Protein AF-A0A7X8LWT6-F1 (afdb_monomer)

Radius of gyration: 23.14 Å; Cα contacts (8 Å, |Δi|>4): 135; chains: 1; bounding box: 57×52×46 Å

Secondary structure (DSSP, 8-state):
-HHHHHHHHGGG-----TTS-HHHHHHH---PPP---------SS-TTGGG-----------S--SS---BSSHHHHHHHHHH-GGGS-HHHHTT-------GGGHHHHHH-HHHHHHH-TTS-BS-TT---HHHHHHHHHHHHHHHHHHHHHHHH---

Mean predicted aligned error: 13.25 Å

Nearest PDB structures (foldseek):
  3lub-assembly2_H  TM=6.820E-01  e=8.740E-02  Bacteroides fragilis NCTC 9343

pLDDT: mean 84.38, std 12.79, range [41.59, 98.19]

Sequence (159 aa):
MMQLCKELLGARNNVINDSLSPQEWYNALDIRQEVMLPNYEYDGQDTIEKYIIAVKSEVNDSVDRDYLEVHAGGVETSWMLLHYPDLVRQEMTRKLTATDITDKDMYIWYNGGEAVRRRIPNGYIGNPSNINYEEAISFENSMVNDYVNAISIALKREP

Foldseek 3Di:
DQVVVCVVCPVQQPDPDPVDDSVRSVVPRPDDDDPDDPPDDDPDPDPPVLVDQDFDADPPPVDDDPFDADFLAQLVLLLCCVPPVVVDPLVVLLPFAAQPDDPVCVVQVVVDDPSCCVRPVVPGGYRSNNHDNVSNVVVVVRVVVRVVVSVVVSSPPDD

Solvent-accessible surface area (backbone atoms only — not comparable to full-atom values): 9836 Å² total; per-residue (Å²): 110,60,67,60,53,47,62,74,41,46,93,66,52,76,63,86,68,83,87,51,53,67,66,58,44,60,72,58,45,78,75,79,75,80,84,78,73,78,88,84,76,77,87,72,89,54,83,63,59,73,77,59,77,79,64,77,74,82,80,78,76,82,66,92,60,101,51,48,77,79,36,67,9,14,51,58,39,18,42,41,47,74,78,40,48,91,80,48,65,59,81,59,38,64,69,46,64,64,34,96,54,53,82,86,49,46,66,45,58,78,67,40,67,74,60,26,50,69,76,36,72,85,72,43,35,12,28,37,40,58,66,36,60,68,58,19,51,51,51,50,54,49,51,52,49,34,49,53,50,31,50,50,49,64,72,60,72,67,133

Structure (mmCIF, N/CA/C/O backbone):
data_AF-A0A7X8LWT6-F1
#
_entry.id   AF-A0A7X8LWT6-F1
#
loop_
_atom_site.group_PDB
_atom_site.id
_atom_site.type_symbol
_atom_site.label_atom_id
_atom_site.label_alt_id
_atom_site.label_comp_id
_atom_site.label_asym_id
_atom_site.label_entity_id
_atom_site.label_seq_id
_atom_site.pdbx_PDB_ins_code
_atom_site.Cartn_x
_atom_site.Cartn_y
_atom_site.Cartn_z
_atom_site.occupancy
_atom_site.B_iso_or_equiv
_atom_site.auth_seq_id
_atom_site.auth_comp_id
_atom_site.auth_asym_id
_atom_site.auth_atom_id
_atom_site.pdbx_PDB_model_num
ATOM 1 N N . MET A 1 1 ? -33.495 -11.548 6.517 1.00 68.19 1 MET A N 1
ATOM 2 C CA . MET A 1 1 ? -33.172 -10.142 6.846 1.00 68.19 1 MET A CA 1
ATOM 3 C C . MET A 1 1 ? -32.306 -10.054 8.101 1.00 68.19 1 MET A C 1
ATOM 5 O O . MET A 1 1 ? -31.183 -9.605 7.978 1.00 68.19 1 MET A O 1
ATOM 9 N N . MET A 1 2 ? -32.740 -10.593 9.250 1.00 82.69 2 MET A N 1
ATOM 10 C CA . MET A 1 2 ? -31.941 -10.654 10.493 1.00 82.69 2 MET A CA 1
ATOM 11 C C . MET A 1 2 ? -30.546 -11.287 10.334 1.00 82.69 2 MET A C 1
ATOM 13 O O . MET A 1 2 ? -29.579 -10.748 10.856 1.00 82.69 2 MET A O 1
ATOM 17 N N . GLN A 1 3 ? -30.425 -12.388 9.584 1.00 85.06 3 GLN A N 1
ATOM 18 C CA . GLN A 1 3 ? -29.135 -13.057 9.365 1.00 85.06 3 GLN A CA 1
ATOM 19 C C . GLN A 1 3 ? -28.101 -12.139 8.690 1.00 85.06 3 GLN A C 1
ATOM 21 O O . GLN A 1 3 ? -26.989 -11.997 9.184 1.00 85.06 3 GLN A O 1
ATOM 26 N N . LEU A 1 4 ? -28.512 -11.428 7.635 1.00 84.56 4 LEU A N 1
ATOM 27 C CA . LEU A 1 4 ? -27.678 -10.429 6.966 1.00 84.56 4 LEU A CA 1
ATOM 28 C C . LEU A 1 4 ? -27.284 -9.293 7.925 1.00 84.56 4 LEU A C 1
ATOM 30 O O . LEU A 1 4 ? -26.145 -8.846 7.921 1.00 84.56 4 LEU A O 1
ATOM 34 N N . CYS A 1 5 ? -28.200 -8.836 8.784 1.00 85.38 5 CYS A N 1
ATOM 35 C CA . CYS A 1 5 ? -27.886 -7.809 9.780 1.00 85.38 5 CYS A CA 1
ATOM 36 C C . CYS A 1 5 ? -26.845 -8.289 10.807 1.00 85.38 5 CYS A C 1
ATOM 38 O O . CYS A 1 5 ? -25.974 -7.510 11.187 1.00 85.38 5 CYS A O 1
ATOM 40 N N . LYS A 1 6 ? -26.895 -9.560 11.228 1.00 86.81 6 LYS A N 1
ATOM 41 C CA . LYS A 1 6 ? -25.874 -10.163 12.101 1.00 86.81 6 LYS A CA 1
ATOM 42 C C . LYS A 1 6 ? -24.512 -10.239 11.411 1.00 86.81 6 LYS A C 1
ATOM 44 O O . LYS A 1 6 ? -23.509 -9.883 12.022 1.00 86.81 6 LYS A O 1
ATOM 49 N N . GLU A 1 7 ? -24.485 -10.645 10.143 1.00 86.88 7 GLU A N 1
ATOM 50 C CA . GLU A 1 7 ? -23.263 -10.699 9.330 1.00 86.88 7 GLU A CA 1
ATOM 51 C C . GLU A 1 7 ? -22.634 -9.310 9.158 1.00 86.88 7 GLU A C 1
ATOM 53 O O . GLU A 1 7 ? -21.433 -9.155 9.358 1.00 86.88 7 GLU A O 1
ATOM 58 N N . LEU A 1 8 ? -23.448 -8.285 8.884 1.00 85.19 8 LEU A N 1
ATOM 59 C CA . LEU A 1 8 ? -22.990 -6.896 8.764 1.00 85.19 8 LEU A CA 1
ATOM 60 C C . LEU A 1 8 ? -22.469 -6.318 10.086 1.00 85.19 8 LEU A C 1
ATOM 62 O O . LEU A 1 8 ? -21.530 -5.524 10.087 1.00 85.19 8 LEU A O 1
ATOM 66 N N . LEU A 1 9 ? -23.075 -6.691 11.216 1.00 85.06 9 LEU A N 1
ATOM 67 C CA . LEU A 1 9 ? -22.604 -6.268 12.535 1.00 85.06 9 LEU A CA 1
ATOM 68 C C . LEU A 1 9 ? -21.305 -6.978 12.935 1.00 85.06 9 LEU A C 1
ATOM 70 O O . LEU A 1 9 ? -20.485 -6.381 13.636 1.00 85.06 9 LEU A O 1
ATOM 74 N N . GLY A 1 10 ? -21.094 -8.226 12.507 1.00 87.56 10 GLY A N 1
ATOM 75 C CA . GLY A 1 10 ? -19.902 -9.009 12.830 1.00 87.56 10 GLY A CA 1
ATOM 76 C C . GLY A 1 10 ? -19.632 -9.033 14.338 1.00 87.56 10 GLY A C 1
ATOM 77 O O . GLY A 1 10 ? -20.520 -9.331 15.135 1.00 87.56 10 GLY A O 1
ATOM 78 N N . ALA A 1 11 ? -18.425 -8.628 14.748 1.00 86.12 11 ALA A N 1
ATOM 79 C CA . ALA A 1 11 ? -18.024 -8.533 16.159 1.00 86.12 11 ALA A CA 1
ATOM 80 C C . ALA A 1 11 ? -18.843 -7.522 16.994 1.00 86.12 11 ALA A C 1
ATOM 82 O O . ALA A 1 11 ? -18.708 -7.475 18.215 1.00 86.12 11 ALA A O 1
ATOM 83 N N . ARG A 1 12 ? -19.672 -6.686 16.355 1.00 84.56 12 ARG A N 1
ATOM 84 C CA . ARG A 1 12 ? -20.567 -5.730 17.024 1.00 84.56 12 ARG A CA 1
ATOM 85 C C . ARG A 1 12 ? -21.918 -6.345 17.394 1.00 84.56 12 ARG A C 1
ATOM 87 O O . ARG A 1 12 ? -22.663 -5.710 18.131 1.00 84.56 12 ARG A O 1
ATOM 94 N N . ASN A 1 13 ? -22.246 -7.549 16.914 1.00 90.94 13 ASN A N 1
ATOM 95 C CA . ASN A 1 13 ? -23.419 -8.275 17.396 1.00 90.94 13 ASN A CA 1
ATOM 96 C C . ASN A 1 13 ? -23.132 -8.823 18.802 1.00 90.94 13 ASN A C 1
ATOM 98 O O . ASN A 1 13 ? -22.389 -9.788 18.959 1.00 90.94 13 ASN A O 1
ATOM 102 N N . ASN A 1 14 ? -23.736 -8.213 19.818 1.00 90.88 14 ASN A N 1
ATOM 103 C CA . ASN A 1 14 ? -23.579 -8.585 21.227 1.00 90.88 14 ASN A CA 1
ATOM 104 C C . ASN A 1 14 ? -24.724 -9.462 21.765 1.00 90.88 14 ASN A C 1
ATOM 106 O O . ASN A 1 14 ? -24.755 -9.772 22.955 1.00 90.88 14 ASN A O 1
ATOM 110 N N . VAL A 1 15 ? -25.633 -9.915 20.896 1.00 91.56 15 VAL A N 1
ATOM 111 C CA . VAL A 1 15 ? -26.717 -10.837 21.253 1.00 91.56 15 VAL A CA 1
ATOM 112 C C . VAL A 1 15 ? -26.332 -12.261 20.862 1.00 91.56 15 VAL A C 1
ATOM 114 O O . VAL A 1 15 ? -26.208 -12.583 19.680 1.00 91.56 15 VAL A O 1
ATOM 117 N N . ILE A 1 16 ? -26.163 -13.112 21.876 1.00 87.56 16 ILE A N 1
ATOM 118 C CA . ILE A 1 16 ? -25.650 -14.491 21.750 1.00 87.56 16 ILE A CA 1
ATOM 119 C C . ILE A 1 16 ? -26.787 -15.509 21.521 1.00 87.56 16 ILE A C 1
ATOM 121 O O . ILE A 1 16 ? -26.556 -16.643 21.115 1.00 87.56 16 ILE A O 1
ATOM 125 N N . ASN A 1 17 ? -28.037 -15.124 21.796 1.00 88.75 17 ASN A N 1
ATOM 126 C CA . ASN A 1 17 ? -29.184 -16.013 21.637 1.00 88.75 17 ASN A CA 1
ATOM 127 C C . ASN A 1 17 ? -29.698 -16.002 20.188 1.00 88.75 17 ASN A C 1
ATOM 129 O O . ASN A 1 17 ? -30.382 -15.071 19.759 1.00 88.75 17 ASN A O 1
ATOM 133 N N . ASP A 1 18 ? -29.412 -17.074 19.451 1.00 85.25 18 ASP A N 1
ATOM 134 C CA . ASP A 1 18 ? -29.843 -17.241 18.060 1.00 85.25 18 ASP A CA 1
ATOM 135 C C . ASP A 1 18 ? -31.298 -17.687 17.888 1.00 85.25 18 ASP A C 1
ATOM 137 O O . ASP A 1 18 ? -31.806 -17.683 16.770 1.00 85.25 18 ASP A O 1
ATOM 141 N N . SER A 1 19 ? -31.990 -18.024 18.979 1.00 90.62 19 SER A N 1
ATOM 142 C CA . SER A 1 19 ? -33.392 -18.463 18.943 1.00 90.62 19 SER A CA 1
ATOM 143 C C . SER A 1 19 ? -34.398 -17.307 18.991 1.00 90.62 19 SER A C 1
ATOM 145 O O . SER A 1 19 ? -35.602 -17.547 18.962 1.00 90.62 19 SER A O 1
ATOM 147 N N . LEU A 1 20 ? -33.925 -16.062 19.096 1.00 92.31 20 LEU A N 1
ATOM 148 C CA . LEU A 1 20 ? -34.782 -14.880 19.160 1.00 92.31 20 LEU A CA 1
ATOM 149 C C . LEU A 1 20 ? -35.429 -14.577 17.809 1.00 92.31 20 LEU A C 1
ATOM 151 O O . LEU A 1 20 ? -34.809 -14.722 16.752 1.00 92.31 20 LEU A O 1
ATOM 155 N N . SER A 1 21 ? -36.659 -14.066 17.845 1.00 93.25 21 SER A N 1
ATOM 156 C CA . SER A 1 21 ? -37.240 -13.430 16.667 1.00 93.25 21 SER A CA 1
ATOM 157 C C . SER A 1 21 ? -36.460 -12.156 16.293 1.00 93.25 21 SER A C 1
ATOM 159 O O . SER A 1 21 ? -35.760 -11.581 17.133 1.00 93.25 21 SER A O 1
ATOM 161 N N . PRO A 1 22 ? -36.596 -11.643 15.055 1.00 91.38 22 PRO A N 1
ATOM 162 C CA . PRO A 1 22 ? -35.908 -10.422 14.633 1.00 91.38 22 PRO A CA 1
ATOM 163 C C . PRO A 1 22 ? -36.148 -9.211 15.539 1.00 91.38 22 PRO A C 1
ATOM 165 O O . PRO A 1 22 ? -35.217 -8.449 15.793 1.00 91.38 22 PRO A O 1
ATOM 168 N N . GLN A 1 23 ? -37.372 -9.042 16.046 1.00 90.62 23 GLN A N 1
ATOM 169 C CA . GLN A 1 23 ? -37.710 -7.916 16.915 1.00 90.62 23 GLN A CA 1
ATOM 170 C C . GLN A 1 23 ? -37.098 -8.074 18.310 1.00 90.62 23 GLN A C 1
ATOM 172 O O . GLN A 1 23 ? -36.585 -7.109 18.868 1.00 90.62 23 GLN A O 1
ATOM 177 N N . GLU A 1 24 ? -37.131 -9.284 18.867 1.00 93.50 24 GLU A N 1
ATOM 178 C CA . GLU A 1 24 ? -36.530 -9.572 20.172 1.00 93.50 24 GLU A CA 1
ATOM 179 C C . GLU A 1 24 ? -35.009 -9.447 20.122 1.00 93.50 24 GLU A C 1
ATOM 181 O O . GLU A 1 24 ? -34.413 -8.884 21.034 1.00 93.50 24 GLU A O 1
ATOM 186 N N . TRP A 1 25 ? -34.386 -9.903 19.033 1.00 94.06 25 TRP A N 1
ATOM 187 C CA . TRP A 1 25 ? -32.963 -9.699 18.789 1.00 94.06 25 TRP A CA 1
ATOM 188 C C . TRP A 1 25 ? -32.615 -8.213 18.707 1.00 94.06 25 TRP A C 1
ATOM 190 O O . TRP A 1 25 ? -31.693 -7.779 19.388 1.00 94.06 25 TRP A O 1
ATOM 200 N N . TYR A 1 26 ? -33.372 -7.427 17.934 1.00 89.31 26 TYR A N 1
ATOM 201 C CA . TYR A 1 26 ? -33.129 -5.990 17.807 1.00 89.31 26 TYR A CA 1
ATOM 202 C C . TYR A 1 26 ? -33.257 -5.264 19.151 1.00 89.31 26 TYR A C 1
ATOM 204 O O . TYR A 1 26 ? -32.415 -4.440 19.488 1.00 89.31 26 TYR A O 1
ATOM 212 N N . ASN A 1 27 ? -34.271 -5.608 19.946 1.00 92.06 27 ASN A N 1
ATOM 213 C CA . ASN A 1 27 ? -34.475 -5.021 21.270 1.00 92.06 27 ASN A CA 1
ATOM 214 C C . ASN A 1 27 ? -33.394 -5.437 22.283 1.00 92.06 27 ASN A C 1
ATOM 216 O O . ASN A 1 27 ? -33.179 -4.729 23.262 1.00 92.06 27 ASN A O 1
ATOM 220 N N . ALA A 1 28 ? -32.755 -6.591 22.079 1.00 92.19 28 ALA A N 1
ATOM 221 C CA . ALA A 1 28 ? -31.685 -7.097 22.933 1.00 92.19 28 ALA A CA 1
ATOM 222 C C . ALA A 1 28 ? -30.293 -6.569 22.544 1.00 92.19 28 ALA A C 1
ATOM 224 O O . ALA A 1 28 ? -29.349 -6.767 23.309 1.00 92.19 28 ALA A O 1
ATOM 225 N N . LEU A 1 29 ? -30.147 -5.929 21.377 1.00 91.00 29 LEU A N 1
ATOM 226 C CA . LEU A 1 29 ? -28.886 -5.313 20.970 1.00 91.00 29 LEU A CA 1
ATOM 227 C C . LEU A 1 29 ? -28.552 -4.146 21.898 1.00 91.00 29 LEU A C 1
ATOM 229 O O . LEU A 1 29 ? -29.313 -3.185 22.007 1.00 91.00 29 LEU A O 1
ATOM 233 N N . ASP A 1 30 ? -27.365 -4.191 22.494 1.00 89.12 30 ASP A N 1
ATOM 234 C CA . ASP A 1 30 ? -26.798 -3.019 23.154 1.00 89.12 30 ASP A CA 1
ATOM 235 C C . ASP A 1 30 ? -26.127 -2.140 22.086 1.00 89.12 30 ASP A C 1
ATOM 237 O O . ASP A 1 30 ? -25.016 -2.407 21.614 1.00 89.12 30 ASP A O 1
ATOM 241 N N . ILE A 1 31 ? -26.883 -1.147 21.611 1.00 81.12 31 ILE A N 1
ATOM 242 C CA . ILE A 1 31 ? -26.446 -0.195 20.592 1.00 81.12 31 ILE A CA 1
ATOM 243 C C . ILE A 1 31 ? -25.442 0.747 21.248 1.00 81.12 31 ILE A C 1
ATOM 245 O O . ILE A 1 31 ? -25.800 1.545 22.115 1.00 81.12 31 ILE A O 1
ATOM 249 N N . ARG A 1 32 ? -24.181 0.678 20.805 1.00 76.81 32 ARG A N 1
ATOM 250 C CA . ARG A 1 32 ? -23.145 1.615 21.254 1.00 76.81 32 ARG A CA 1
ATOM 251 C C . ARG A 1 32 ? -23.647 3.041 21.071 1.00 76.81 32 ARG A C 1
ATOM 253 O O . ARG A 1 32 ? -24.062 3.408 19.972 1.00 76.81 32 ARG A O 1
ATOM 260 N N . GLN A 1 33 ? -23.578 3.829 22.138 1.00 73.00 33 GLN A N 1
ATOM 261 C CA . GLN A 1 33 ? -23.871 5.249 22.037 1.00 73.00 33 GLN A CA 1
ATOM 262 C C . GLN A 1 33 ? -22.895 5.905 21.064 1.00 73.00 33 GLN A C 1
ATOM 264 O O . GLN A 1 33 ? -21.707 5.570 21.028 1.00 73.00 33 GLN A O 1
ATOM 269 N N . GLU A 1 34 ? -23.426 6.820 20.260 1.00 71.06 34 GLU A N 1
ATOM 270 C CA . GLU A 1 34 ? -22.625 7.668 19.396 1.00 71.06 34 GLU A CA 1
ATOM 271 C C . GLU A 1 34 ? -21.584 8.401 20.247 1.00 71.06 34 GLU A C 1
ATOM 273 O O . GLU A 1 34 ? -21.907 9.021 21.263 1.00 71.06 34 GLU A O 1
ATOM 278 N N . VAL A 1 35 ? -20.315 8.295 19.855 1.00 71.50 35 VAL A N 1
ATOM 279 C CA . VAL A 1 35 ? -19.256 9.088 20.474 1.00 71.50 35 VAL A CA 1
ATOM 280 C C . VAL A 1 35 ? -19.379 10.491 19.901 1.00 71.50 35 VAL A C 1
ATOM 282 O O . VAL A 1 35 ? -18.882 10.772 18.813 1.00 71.50 35 VAL A O 1
ATOM 285 N N . MET A 1 36 ? -20.073 11.358 20.632 1.00 53.97 36 MET A N 1
ATOM 286 C CA . MET A 1 36 ? -20.144 12.775 20.301 1.00 53.97 36 MET A CA 1
ATOM 287 C C . MET A 1 36 ? -18.792 13.408 20.617 1.00 53.97 36 MET A C 1
ATOM 289 O O . MET A 1 36 ? -18.407 13.535 21.781 1.00 53.97 36 MET A O 1
ATOM 293 N N . LEU A 1 37 ? -18.057 13.783 19.573 1.00 57.50 37 LEU A N 1
ATOM 294 C CA . LEU A 1 37 ? -16.913 14.671 19.732 1.00 57.50 37 LEU A CA 1
ATOM 295 C C . LEU A 1 37 ? -17.425 16.053 20.181 1.00 57.50 37 LEU A C 1
ATOM 297 O O . LEU A 1 37 ? -18.528 16.444 19.786 1.00 57.50 37 LEU A O 1
ATOM 301 N N . PRO A 1 38 ? -16.670 16.793 21.012 1.00 65.19 38 PRO A N 1
ATOM 302 C CA . PRO A 1 38 ? -17.026 18.167 21.343 1.00 65.19 38 PRO A CA 1
ATOM 303 C C . PRO A 1 38 ? -17.157 19.010 20.067 1.00 65.19 38 PRO A C 1
ATOM 305 O O . PRO A 1 38 ? -16.501 18.740 19.057 1.00 65.19 38 PRO A O 1
ATOM 308 N N . ASN A 1 39 ? -18.015 20.034 20.111 1.00 59.38 39 ASN A N 1
ATOM 309 C CA . ASN A 1 39 ? -18.135 20.992 19.016 1.00 59.38 39 ASN A CA 1
ATOM 310 C C . ASN A 1 39 ? -16.791 21.706 18.840 1.00 59.38 39 ASN A C 1
ATOM 312 O O . ASN A 1 39 ? -16.408 22.520 19.672 1.00 59.38 39 ASN A O 1
ATOM 316 N N . TYR A 1 40 ? -16.087 21.385 17.758 1.00 60.25 40 TYR A N 1
ATOM 317 C CA . TYR A 1 40 ? -14.853 22.059 17.387 1.00 60.25 40 TYR A CA 1
ATOM 318 C C . TYR A 1 40 ? -15.171 23.444 16.805 1.00 60.25 40 TYR A C 1
ATOM 320 O O . TYR A 1 40 ? -15.739 23.554 15.711 1.00 60.25 40 TYR A O 1
ATOM 328 N N . GLU A 1 41 ? -14.786 24.499 17.522 1.00 61.72 41 GLU A N 1
ATOM 329 C CA . GLU A 1 41 ? -14.733 25.867 17.005 1.00 61.72 41 GLU A CA 1
ATOM 330 C C . GLU A 1 41 ? -13.274 26.235 16.712 1.00 61.72 41 GLU A C 1
ATOM 332 O O . GLU A 1 41 ? -12.390 26.035 17.535 1.00 61.72 41 GLU A O 1
ATOM 337 N N . TYR A 1 42 ? -13.014 26.729 15.501 1.00 62.44 42 TYR A N 1
ATOM 338 C CA . TYR A 1 42 ? -11.685 27.184 15.090 1.00 62.44 42 TYR A CA 1
ATOM 339 C C . TYR A 1 42 ? -11.472 28.619 15.577 1.00 62.44 42 TYR A C 1
ATOM 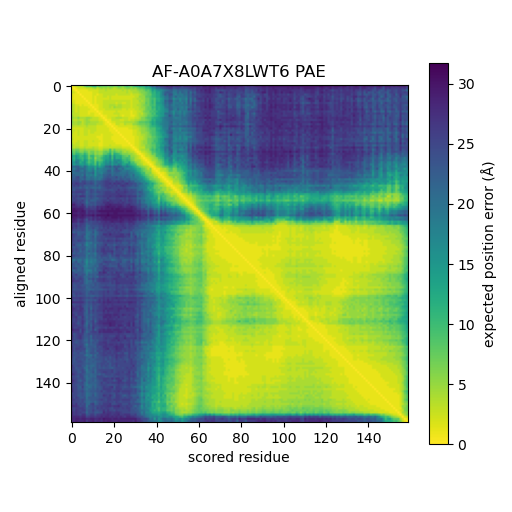341 O O . TYR A 1 42 ? -12.280 29.487 15.245 1.00 62.44 42 TYR A O 1
ATOM 349 N N . ASP A 1 43 ? -10.402 28.854 16.333 1.00 64.69 43 ASP A N 1
ATOM 350 C CA . ASP A 1 43 ? -10.066 30.130 16.983 1.00 64.69 43 ASP A CA 1
ATOM 351 C C . ASP A 1 43 ? -9.114 31.020 16.154 1.00 64.69 43 ASP A C 1
ATOM 353 O O . ASP A 1 43 ? -8.874 32.181 16.496 1.00 64.69 43 ASP A O 1
ATOM 357 N N . GLY A 1 44 ? -8.579 30.501 15.045 1.00 69.44 44 GLY A N 1
ATOM 358 C CA . GLY A 1 44 ? -7.685 31.235 14.154 1.00 69.44 44 GLY A CA 1
ATOM 359 C C . GLY A 1 44 ? -8.408 32.166 13.173 1.00 69.44 44 GLY A C 1
ATOM 360 O O . GLY A 1 44 ? -9.628 32.139 13.004 1.00 69.44 44 GLY A O 1
ATOM 361 N N . GLN A 1 45 ? -7.640 33.018 12.488 1.00 73.38 45 GLN A N 1
ATOM 362 C CA . GLN A 1 45 ? -8.184 33.946 11.484 1.00 73.38 45 GLN A CA 1
ATOM 363 C C . GLN A 1 45 ? -8.126 33.404 10.050 1.00 73.38 45 GLN A C 1
ATOM 365 O O . GLN A 1 45 ? -8.791 33.948 9.166 1.00 73.38 45 GLN A O 1
ATOM 370 N N . ASP A 1 46 ? -7.362 32.336 9.808 1.00 74.50 46 ASP A N 1
ATOM 371 C CA . ASP A 1 46 ? -7.217 31.747 8.481 1.00 74.50 46 ASP A CA 1
ATOM 372 C C . ASP A 1 46 ? -8.287 30.672 8.246 1.00 74.50 46 ASP A C 1
ATOM 374 O O . ASP A 1 46 ? -8.238 29.542 8.730 1.00 74.50 46 ASP A O 1
ATOM 378 N N . THR A 1 47 ? -9.282 31.027 7.438 1.00 67.69 47 THR A N 1
ATOM 379 C CA . THR A 1 47 ? -10.396 30.133 7.097 1.00 67.69 47 THR A CA 1
ATOM 380 C C . THR A 1 47 ? -9.974 28.820 6.423 1.00 67.69 47 THR A C 1
ATOM 382 O O . THR A 1 47 ? -10.771 27.883 6.405 1.00 67.69 47 THR A O 1
ATOM 385 N N . ILE A 1 48 ? -8.761 28.743 5.864 1.00 66.25 48 ILE A N 1
ATOM 386 C CA . ILE A 1 48 ? -8.197 27.546 5.234 1.00 66.25 48 ILE A CA 1
ATOM 387 C C . ILE A 1 48 ? -7.467 26.692 6.274 1.00 66.25 48 ILE A C 1
ATOM 389 O O . ILE A 1 48 ? -7.667 25.478 6.292 1.00 66.25 48 ILE A O 1
ATOM 393 N N . GLU A 1 49 ? -6.676 27.296 7.167 1.00 65.81 49 GLU A N 1
ATOM 394 C CA . GLU A 1 49 ? -5.939 26.554 8.205 1.00 65.81 49 GLU A CA 1
ATOM 395 C C . GLU A 1 49 ? -6.857 25.769 9.149 1.00 65.81 49 GLU A C 1
ATOM 397 O O . GLU A 1 49 ? -6.456 24.713 9.633 1.00 65.81 49 GLU A O 1
ATOM 402 N N . LYS A 1 50 ? -8.119 26.195 9.317 1.00 61.53 50 LYS A N 1
ATOM 403 C CA . LYS A 1 50 ? -9.174 25.410 9.987 1.00 61.53 50 LYS A CA 1
ATOM 404 C C . LYS A 1 50 ? -9.267 23.956 9.507 1.00 61.53 50 LYS A C 1
ATOM 406 O O . LYS A 1 50 ? -9.686 23.079 10.259 1.00 61.53 50 LYS A O 1
ATOM 411 N N . TYR A 1 51 ? -8.936 23.703 8.245 1.00 65.38 51 TYR A N 1
ATOM 412 C CA . TYR A 1 51 ? -9.074 22.397 7.605 1.00 65.38 51 TYR A CA 1
ATOM 413 C C . TYR A 1 51 ? -7.734 21.675 7.417 1.00 65.38 51 TYR A C 1
ATOM 415 O O . TYR A 1 51 ? -7.703 20.606 6.808 1.00 65.38 51 TYR A O 1
ATOM 423 N N . ILE A 1 52 ? -6.628 22.237 7.917 1.00 72.31 52 ILE A N 1
ATOM 424 C CA . ILE A 1 52 ? -5.288 21.681 7.731 1.00 72.31 52 ILE A CA 1
ATOM 425 C C . ILE A 1 52 ? -4.822 21.016 9.027 1.00 72.31 52 ILE A C 1
ATOM 427 O O . ILE A 1 52 ? -4.519 21.676 10.017 1.00 72.31 52 ILE A O 1
ATOM 431 N N . ILE A 1 53 ? -4.682 19.691 8.996 1.00 74.06 53 ILE A N 1
ATOM 432 C CA . ILE A 1 53 ? -3.961 18.941 10.028 1.00 74.06 53 ILE A CA 1
ATOM 433 C C . ILE A 1 53 ? -2.559 18.666 9.495 1.00 74.06 53 ILE A C 1
ATOM 435 O O . ILE A 1 53 ? -2.378 17.895 8.553 1.00 74.06 53 ILE A O 1
ATOM 439 N N . ALA A 1 54 ? -1.558 19.307 10.095 1.00 77.19 54 ALA A N 1
ATOM 440 C CA . ALA A 1 54 ? -0.167 19.019 9.785 1.00 77.19 54 ALA A CA 1
ATOM 441 C C . ALA A 1 54 ? 0.218 17.663 10.390 1.00 77.19 54 ALA A C 1
ATOM 443 O O . ALA A 1 54 ? 0.292 17.513 11.611 1.00 77.19 54 ALA A O 1
ATOM 444 N N . VAL A 1 55 ? 0.477 16.685 9.527 1.00 78.00 55 VAL A N 1
ATOM 445 C CA . VAL A 1 55 ? 1.003 15.378 9.919 1.00 78.00 55 VAL A CA 1
ATOM 446 C C . VAL A 1 55 ? 2.495 15.385 9.639 1.00 78.00 55 VAL A C 1
ATOM 448 O O . VAL A 1 55 ? 2.921 15.571 8.500 1.00 78.00 55 VAL A O 1
ATOM 451 N N . LYS A 1 56 ? 3.301 15.206 10.684 1.00 72.81 56 LYS A N 1
ATOM 452 C CA . LYS A 1 56 ? 4.721 14.914 10.518 1.00 72.81 56 LYS A CA 1
ATOM 453 C C . LYS A 1 56 ? 4.858 13.400 10.551 1.00 72.81 56 LYS A C 1
ATOM 455 O O . LYS A 1 56 ? 4.620 12.811 11.597 1.00 72.81 56 LYS A O 1
ATOM 460 N N . SER A 1 57 ? 5.226 12.810 9.422 1.00 65.56 57 SER A N 1
ATOM 461 C CA . SER A 1 57 ? 5.614 11.405 9.370 1.00 65.56 57 SER A CA 1
ATOM 462 C C . SER A 1 57 ? 7.129 11.312 9.282 1.00 65.56 57 SER A C 1
ATOM 464 O O . SER A 1 57 ? 7.761 12.068 8.537 1.00 65.56 57 SER A O 1
ATOM 466 N N . GLU A 1 58 ? 7.719 10.429 10.080 1.00 62.38 58 GLU A N 1
ATOM 467 C CA . GLU A 1 58 ? 9.119 10.058 9.921 1.00 62.38 58 GLU A CA 1
ATOM 468 C C . GLU A 1 58 ? 9.173 8.915 8.912 1.00 62.38 58 GLU A C 1
ATOM 470 O O . GLU A 1 58 ? 8.774 7.788 9.203 1.00 62.38 58 GLU A O 1
ATOM 475 N N . VAL A 1 59 ? 9.637 9.216 7.697 1.00 56.09 59 VAL A N 1
ATOM 476 C CA . VAL A 1 59 ? 9.962 8.170 6.727 1.00 56.09 59 VAL A CA 1
ATOM 477 C C . VAL A 1 59 ? 11.143 7.409 7.314 1.00 56.09 59 VAL A C 1
ATOM 479 O O . VAL A 1 59 ? 12.251 7.933 7.410 1.00 56.09 59 VAL A O 1
ATOM 482 N N . ASN A 1 60 ? 10.884 6.198 7.797 1.00 53.28 60 ASN A N 1
ATOM 483 C CA . ASN A 1 60 ? 11.933 5.316 8.275 1.00 53.28 60 ASN A CA 1
ATOM 484 C C . ASN A 1 60 ? 12.735 4.842 7.052 1.00 53.28 60 ASN A C 1
ATOM 486 O O . ASN A 1 60 ? 12.426 3.811 6.461 1.00 53.28 60 ASN A O 1
ATOM 490 N N . ASP A 1 61 ? 13.790 5.578 6.697 1.00 52.75 61 ASP A N 1
ATOM 491 C CA . ASP A 1 61 ? 14.819 5.192 5.711 1.00 52.75 61 ASP A CA 1
ATOM 492 C C . ASP A 1 61 ? 15.672 3.995 6.195 1.00 52.75 61 ASP A C 1
ATOM 494 O O . ASP A 1 61 ? 16.800 3.778 5.762 1.00 52.75 61 ASP A O 1
ATOM 498 N N . SER A 1 62 ? 15.167 3.197 7.140 1.00 48.78 62 SER A N 1
ATOM 499 C CA . SER A 1 62 ? 15.923 2.159 7.844 1.00 48.78 62 SER A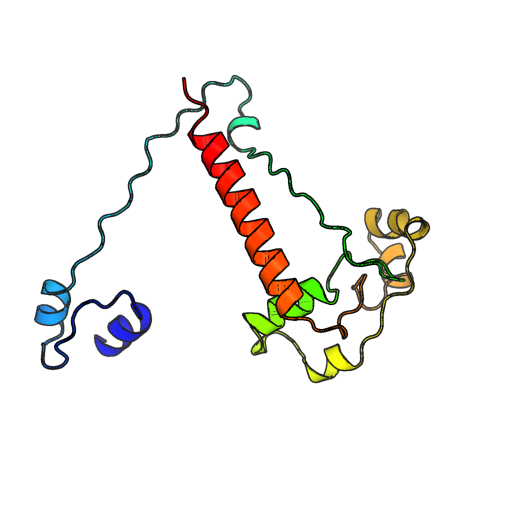 CA 1
ATOM 500 C C . SER A 1 62 ? 16.206 0.914 7.003 1.00 48.78 62 SER A C 1
ATOM 502 O O . SER A 1 62 ? 16.907 0.014 7.469 1.00 48.78 62 SER A O 1
ATOM 504 N N . VAL A 1 63 ? 15.703 0.856 5.768 1.00 61.22 63 VAL A N 1
ATOM 505 C CA . VAL A 1 63 ? 15.996 -0.226 4.830 1.00 61.22 63 VAL A CA 1
ATOM 506 C C . VAL A 1 63 ? 16.904 0.318 3.738 1.00 61.22 63 VAL A C 1
ATOM 508 O O . VAL A 1 63 ? 16.455 1.022 2.835 1.00 61.22 63 VAL A O 1
ATOM 511 N N . ASP A 1 64 ? 18.184 -0.037 3.832 1.00 64.50 64 ASP A N 1
ATOM 512 C CA . ASP A 1 64 ? 19.161 0.183 2.770 1.00 64.50 64 ASP A CA 1
ATOM 513 C C . ASP A 1 64 ? 18.701 -0.579 1.518 1.00 64.50 64 ASP A C 1
ATOM 515 O O . ASP A 1 64 ? 18.574 -1.810 1.526 1.00 64.50 64 ASP A O 1
ATOM 519 N N . ARG A 1 65 ? 18.350 0.164 0.467 1.00 77.62 65 ARG A N 1
ATOM 520 C CA . ARG A 1 65 ? 17.869 -0.372 -0.808 1.00 77.62 65 ARG A CA 1
ATOM 521 C C . ARG A 1 65 ? 18.669 0.235 -1.941 1.00 77.62 65 ARG A C 1
ATOM 523 O O . ARG A 1 65 ? 18.807 1.449 -2.032 1.00 77.62 65 ARG A O 1
ATOM 530 N N . ASP A 1 66 ? 19.037 -0.607 -2.900 1.00 86.69 66 ASP A N 1
ATOM 531 C CA . ASP A 1 66 ? 19.668 -0.177 -4.154 1.00 86.69 66 ASP A CA 1
ATOM 532 C C . ASP A 1 66 ? 18.683 0.502 -5.136 1.00 86.69 66 ASP A C 1
ATOM 534 O O . ASP A 1 66 ? 19.020 0.747 -6.294 1.00 86.69 66 ASP A O 1
ATOM 538 N N . TYR A 1 67 ? 17.440 0.761 -4.717 1.00 89.19 67 TYR A N 1
ATOM 539 C CA . TYR A 1 67 ? 16.379 1.339 -5.540 1.00 89.19 67 TYR A CA 1
ATOM 540 C C . TYR A 1 67 ? 15.467 2.251 -4.718 1.00 89.19 67 TYR A C 1
ATOM 542 O O . TYR A 1 67 ? 15.283 2.057 -3.516 1.00 89.19 67 TYR A O 1
ATOM 550 N N . LEU A 1 68 ? 14.847 3.218 -5.397 1.00 90.19 68 LEU A N 1
ATOM 551 C CA . LEU A 1 68 ? 13.853 4.102 -4.797 1.00 90.19 68 LEU A CA 1
ATOM 552 C C . LEU A 1 68 ? 12.502 3.411 -4.642 1.00 90.19 68 LEU A C 1
ATOM 554 O O . LEU A 1 68 ? 12.036 2.750 -5.565 1.00 90.19 68 LEU A O 1
ATOM 558 N N . GLU A 1 69 ? 11.855 3.638 -3.503 1.00 89.56 69 GLU A N 1
ATOM 559 C CA . GLU A 1 69 ? 10.561 3.069 -3.128 1.00 89.56 69 GLU A CA 1
ATOM 560 C C . GLU A 1 69 ? 9.558 4.218 -2.926 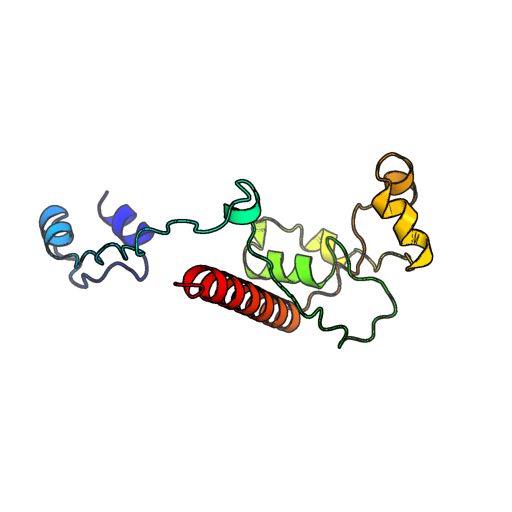1.00 89.56 69 GLU A C 1
ATOM 562 O O . GLU A 1 69 ? 9.482 4.809 -1.854 1.00 89.56 69 GLU A O 1
ATOM 567 N N . VAL A 1 70 ? 8.847 4.599 -3.994 1.00 90.69 70 VAL A N 1
ATOM 568 C CA . VAL A 1 70 ? 8.038 5.836 -4.040 1.00 90.69 70 VAL A CA 1
ATOM 569 C C . VAL A 1 70 ? 6.578 5.579 -4.407 1.00 90.69 70 VAL A C 1
ATOM 571 O O . VAL A 1 70 ? 5.696 6.222 -3.847 1.00 90.69 70 VAL A O 1
ATOM 574 N N . HIS A 1 71 ? 6.301 4.693 -5.369 1.00 93.25 71 HIS A N 1
ATOM 575 C CA . HIS A 1 71 ? 4.933 4.439 -5.826 1.00 93.25 71 HIS A CA 1
ATOM 576 C C . HIS A 1 71 ? 4.752 3.030 -6.386 1.00 93.25 71 HIS A C 1
ATOM 578 O O . HIS A 1 71 ? 5.532 2.574 -7.220 1.00 93.25 71 HIS A O 1
ATOM 584 N N . ALA A 1 72 ? 3.683 2.368 -5.959 1.00 95.62 72 ALA A N 1
ATOM 585 C CA . ALA A 1 72 ? 3.301 0.999 -6.266 1.00 95.62 72 ALA A CA 1
ATOM 586 C C . ALA A 1 72 ? 4.453 -0.005 -6.078 1.00 95.62 72 ALA A C 1
ATOM 588 O O . ALA A 1 72 ? 4.524 -1.011 -6.779 1.00 95.62 72 ALA A O 1
ATOM 589 N N . GLY A 1 73 ? 5.369 0.278 -5.145 1.00 94.69 73 GLY A N 1
ATOM 590 C CA . GLY A 1 73 ? 6.517 -0.564 -4.821 1.00 94.69 73 GLY A CA 1
ATOM 591 C C . GLY A 1 73 ? 6.156 -1.764 -3.939 1.00 94.69 73 GLY A C 1
ATOM 592 O O . GLY A 1 73 ? 4.988 -2.141 -3.818 1.00 94.69 73 GLY A O 1
ATOM 593 N N . GLY A 1 74 ? 7.163 -2.387 -3.334 1.00 95.06 74 GLY A N 1
ATOM 594 C CA . GLY A 1 74 ? 7.010 -3.520 -2.424 1.00 95.06 74 GLY A CA 1
ATOM 595 C C . GLY A 1 74 ? 6.130 -3.215 -1.211 1.00 95.06 74 GLY A C 1
ATOM 596 O O . GLY A 1 74 ? 5.274 -4.039 -0.890 1.00 95.06 74 GLY A O 1
ATOM 597 N N . VAL A 1 75 ? 6.255 -2.041 -0.577 1.00 93.69 75 VAL A N 1
ATOM 598 C CA . VAL A 1 75 ? 5.466 -1.699 0.628 1.00 93.69 75 VAL A CA 1
ATOM 599 C C . VAL A 1 75 ? 3.984 -1.554 0.293 1.00 93.69 75 VAL A C 1
ATOM 601 O O . VAL A 1 75 ? 3.157 -2.278 0.848 1.00 93.69 75 VAL A O 1
ATOM 604 N N . GLU A 1 76 ? 3.637 -0.682 -0.661 1.00 95.88 76 GLU A N 1
ATOM 605 C CA . GLU A 1 76 ? 2.241 -0.465 -1.072 1.00 95.88 76 GLU A CA 1
ATOM 606 C C . GLU A 1 76 ? 1.614 -1.745 -1.640 1.00 95.88 76 GLU A C 1
ATOM 608 O O . GLU A 1 76 ? 0.466 -2.071 -1.336 1.00 95.88 76 GLU A O 1
ATOM 613 N N . THR A 1 77 ? 2.376 -2.523 -2.415 1.00 97.75 77 THR A N 1
ATOM 614 C CA . THR A 1 77 ? 1.901 -3.804 -2.953 1.00 97.75 77 THR A CA 1
ATOM 615 C C . THR A 1 77 ? 1.639 -4.823 -1.845 1.00 97.75 77 THR A C 1
ATOM 617 O O . THR A 1 77 ? 0.619 -5.513 -1.873 1.00 97.75 77 THR A O 1
ATOM 620 N N . SER A 1 78 ? 2.528 -4.918 -0.855 1.00 97.44 78 SER A N 1
ATOM 621 C CA . SER A 1 78 ? 2.363 -5.818 0.293 1.00 97.44 78 SER A CA 1
ATOM 622 C C . SER A 1 78 ? 1.172 -5.415 1.149 1.00 97.44 78 SER A C 1
ATOM 624 O O . SER A 1 78 ? 0.400 -6.277 1.562 1.00 97.44 78 SER A O 1
ATOM 626 N N . TRP A 1 79 ? 0.987 -4.112 1.363 1.00 97.25 79 TRP A N 1
ATOM 627 C CA . TRP A 1 79 ? -0.144 -3.567 2.105 1.00 97.25 79 TRP A CA 1
ATOM 628 C C . TRP A 1 79 ? -1.477 -3.845 1.396 1.00 97.25 79 TRP A C 1
ATOM 630 O O . TRP A 1 79 ? -2.430 -4.309 2.022 1.00 97.25 79 TRP A O 1
ATOM 640 N N . MET A 1 80 ? -1.525 -3.689 0.068 1.00 98.19 80 MET A N 1
ATOM 641 C CA . MET A 1 80 ? -2.694 -4.061 -0.735 1.00 98.19 80 MET A CA 1
ATOM 642 C C . MET A 1 80 ? -2.971 -5.567 -0.714 1.00 98.19 80 MET A C 1
ATOM 644 O O . MET A 1 80 ? -4.126 -5.967 -0.617 1.00 98.19 80 MET A O 1
ATOM 648 N N . LEU A 1 81 ? -1.942 -6.415 -0.777 1.00 97.44 81 LEU A N 1
ATOM 649 C CA . LEU A 1 81 ? -2.107 -7.869 -0.683 1.00 97.44 81 LEU A CA 1
ATOM 650 C C . LEU A 1 81 ? -2.576 -8.332 0.696 1.00 97.44 81 LEU A C 1
ATOM 652 O O . LEU A 1 81 ? -3.303 -9.320 0.780 1.00 97.44 81 LEU A O 1
ATOM 656 N N . LEU A 1 82 ? -2.162 -7.631 1.753 1.00 97.25 82 LEU A N 1
ATOM 657 C CA . LEU A 1 82 ? -2.552 -7.927 3.126 1.00 97.25 82 LEU A CA 1
ATOM 658 C C . LEU A 1 82 ? -4.059 -7.729 3.340 1.00 97.25 82 LEU A C 1
ATOM 660 O O . LEU A 1 82 ? -4.703 -8.583 3.945 1.00 97.25 82 LEU A O 1
ATOM 664 N N . HIS A 1 83 ? -4.618 -6.629 2.826 1.00 97.44 83 HIS A N 1
ATOM 665 C CA . HIS A 1 83 ? -6.010 -6.240 3.093 1.00 97.44 83 HIS A CA 1
ATOM 666 C C . HIS A 1 83 ? -6.982 -6.555 1.953 1.00 97.44 83 HIS A C 1
ATOM 668 O O . HIS A 1 83 ? -8.152 -6.844 2.196 1.00 97.44 83 HIS A O 1
ATOM 674 N N . TYR A 1 84 ? -6.510 -6.514 0.707 1.00 97.62 84 TYR A N 1
ATOM 675 C CA . TYR A 1 84 ? -7.333 -6.619 -0.500 1.00 97.62 84 TYR A CA 1
ATOM 676 C C . TYR A 1 84 ? -6.681 -7.517 -1.569 1.00 97.62 84 TYR A C 1
ATOM 67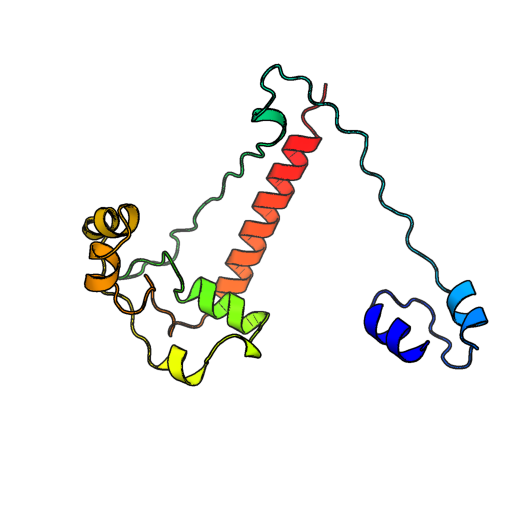8 O O . TYR A 1 84 ? -6.448 -7.073 -2.700 1.00 97.62 84 TYR A O 1
ATOM 686 N N . PRO A 1 85 ? -6.396 -8.795 -1.257 1.00 96.31 85 PRO A N 1
ATOM 687 C CA . PRO A 1 85 ? -5.645 -9.685 -2.146 1.00 96.31 85 PRO A CA 1
ATOM 688 C C . PRO A 1 85 ? -6.289 -9.874 -3.527 1.00 96.31 85 PRO A C 1
ATOM 690 O O . PRO A 1 85 ? -5.571 -10.051 -4.511 1.00 96.31 85 PRO A O 1
ATOM 693 N N . ASP A 1 86 ? -7.619 -9.783 -3.621 1.00 97.00 86 ASP A N 1
ATOM 694 C CA . ASP A 1 86 ? -8.372 -9.942 -4.873 1.00 97.00 86 ASP A CA 1
ATOM 695 C C . ASP A 1 86 ? -8.234 -8.743 -5.827 1.00 97.00 86 ASP A C 1
ATOM 697 O O . ASP A 1 86 ? -8.523 -8.854 -7.020 1.00 97.00 86 ASP A O 1
ATOM 701 N N . LEU A 1 87 ? -7.773 -7.590 -5.325 1.00 97.62 87 LEU A N 1
ATOM 702 C CA . LEU A 1 87 ? -7.535 -6.391 -6.135 1.00 97.62 87 LEU A CA 1
ATOM 703 C C . LEU A 1 87 ? -6.126 -6.356 -6.739 1.00 97.62 87 LEU A C 1
ATOM 705 O O . LEU A 1 87 ? -5.847 -5.521 -7.601 1.00 97.62 87 LEU A O 1
ATOM 709 N N . VAL A 1 88 ? -5.243 -7.272 -6.332 1.00 96.50 88 VAL A N 1
ATOM 710 C CA . VAL A 1 88 ? -3.860 -7.340 -6.809 1.00 96.50 88 VAL A CA 1
ATOM 711 C C . VAL A 1 88 ? -3.675 -8.558 -7.706 1.00 96.50 88 VAL A C 1
ATOM 713 O O . VAL A 1 88 ? -3.921 -9.701 -7.324 1.00 96.50 88 VAL A O 1
ATOM 716 N N . ARG A 1 89 ? -3.158 -8.339 -8.919 1.00 96.62 89 ARG A N 1
ATOM 717 C CA . ARG A 1 89 ? -2.813 -9.427 -9.848 1.00 96.62 89 ARG A CA 1
ATOM 718 C C . ARG A 1 89 ? -1.510 -10.111 -9.429 1.00 96.62 89 ARG A C 1
ATOM 720 O O . ARG A 1 89 ? -0.473 -9.915 -10.056 1.00 96.62 89 ARG A O 1
ATOM 727 N N . GLN A 1 90 ? -1.579 -10.949 -8.399 1.00 94.25 90 GLN A N 1
ATOM 728 C CA . GLN A 1 90 ? -0.427 -11.590 -7.751 1.00 94.25 90 GLN A CA 1
ATOM 729 C C . GLN A 1 90 ? 0.570 -12.248 -8.715 1.00 94.25 90 GLN A C 1
ATOM 731 O O . GLN A 1 90 ? 1.778 -12.057 -8.581 1.00 94.25 90 GLN A O 1
ATOM 736 N N . GLU A 1 91 ? 0.089 -13.001 -9.708 1.00 95.62 91 GLU A N 1
ATOM 737 C CA . GLU A 1 91 ? 0.968 -13.662 -10.682 1.00 95.62 91 GLU A CA 1
ATOM 738 C C . GLU A 1 91 ? 1.765 -12.678 -11.546 1.00 95.62 91 GLU A C 1
ATOM 740 O O . GLU A 1 91 ? 2.891 -12.975 -11.944 1.00 95.62 91 GLU A O 1
ATOM 745 N N . MET A 1 92 ? 1.180 -11.519 -11.860 1.00 95.19 92 MET A N 1
ATOM 746 C CA . MET A 1 92 ? 1.848 -10.455 -12.607 1.00 95.19 92 MET A CA 1
ATOM 747 C C . MET A 1 92 ? 2.848 -9.735 -11.707 1.00 95.19 92 MET A C 1
ATOM 749 O O . MET A 1 92 ? 4.001 -9.577 -12.092 1.00 95.19 92 MET A O 1
ATOM 753 N N . THR A 1 93 ? 2.427 -9.362 -10.497 1.00 94.75 93 THR A N 1
ATOM 754 C CA . THR A 1 93 ? 3.251 -8.660 -9.507 1.00 94.75 93 THR A CA 1
ATOM 755 C C . THR A 1 93 ? 4.567 -9.381 -9.233 1.00 94.75 93 THR A C 1
ATOM 757 O O . THR A 1 93 ? 5.627 -8.763 -9.260 1.00 94.75 93 THR A O 1
ATOM 760 N N . ARG A 1 94 ? 4.529 -10.708 -9.053 1.00 94.88 94 ARG A N 1
ATOM 761 C CA . ARG A 1 94 ? 5.726 -11.526 -8.780 1.00 94.88 94 ARG A CA 1
ATOM 762 C C . ARG A 1 94 ? 6.741 -11.563 -9.929 1.00 94.88 94 ARG A C 1
ATOM 764 O O . ARG A 1 94 ? 7.847 -12.048 -9.729 1.00 94.88 94 ARG A O 1
ATOM 771 N N . LYS A 1 95 ? 6.368 -11.099 -11.126 1.00 96.62 95 LYS A N 1
ATOM 772 C CA . LYS A 1 95 ? 7.240 -11.032 -12.310 1.00 96.62 95 LYS A CA 1
ATOM 773 C C . LYS A 1 95 ? 7.813 -9.634 -12.549 1.00 96.62 95 LYS A C 1
ATOM 775 O O . LYS A 1 95 ? 8.637 -9.479 -13.446 1.00 96.62 95 LYS A O 1
ATOM 780 N N . LEU A 1 96 ? 7.354 -8.625 -11.808 1.00 96.06 96 LEU A N 1
ATOM 781 C CA . LEU A 1 96 ? 7.884 -7.268 -11.900 1.00 96.06 96 LEU A CA 1
ATOM 782 C C . LEU A 1 96 ? 9.258 -7.194 -11.231 1.00 96.06 96 LEU A C 1
ATOM 784 O O . LEU A 1 96 ? 9.576 -7.979 -10.345 1.00 96.06 96 LEU A O 1
ATOM 788 N N . THR A 1 97 ? 10.076 -6.243 -11.659 1.00 94.88 97 THR A N 1
ATOM 789 C CA . THR A 1 97 ? 11.415 -6.004 -11.106 1.00 94.88 97 THR A CA 1
ATOM 790 C C . THR A 1 97 ? 11.487 -4.607 -10.516 1.00 94.88 97 THR A C 1
ATOM 792 O O . THR A 1 97 ? 10.638 -3.774 -10.827 1.00 94.88 97 THR A O 1
ATOM 795 N N . ALA A 1 98 ? 12.511 -4.324 -9.712 1.00 95.25 98 ALA A N 1
ATOM 796 C CA . ALA A 1 98 ? 12.776 -2.962 -9.263 1.00 95.25 98 ALA A CA 1
ATOM 797 C C . ALA A 1 98 ? 12.865 -1.987 -10.454 1.00 95.25 98 ALA A C 1
ATOM 799 O O . ALA A 1 98 ? 13.441 -2.325 -11.495 1.00 95.25 98 ALA A O 1
ATOM 800 N N . THR A 1 99 ? 12.278 -0.799 -10.315 1.00 93.50 99 THR A N 1
ATOM 801 C CA . THR A 1 99 ? 12.421 0.269 -11.310 1.00 93.50 99 THR A CA 1
ATOM 802 C C . THR A 1 99 ? 13.832 0.840 -11.247 1.00 93.50 99 THR A C 1
ATOM 804 O O . THR A 1 99 ? 14.268 1.303 -10.198 1.00 93.50 99 THR A O 1
ATOM 807 N N . ASP A 1 100 ? 14.528 0.859 -12.382 1.00 91.56 100 ASP A N 1
ATOM 808 C CA . ASP A 1 100 ? 15.847 1.485 -12.511 1.00 91.56 100 ASP A CA 1
ATOM 809 C C . ASP A 1 100 ? 15.703 3.013 -12.605 1.00 91.56 100 ASP A C 1
ATOM 811 O O . ASP A 1 100 ? 15.676 3.581 -13.699 1.00 91.56 100 ASP A O 1
ATOM 815 N N . ILE A 1 101 ? 15.485 3.670 -11.464 1.00 89.38 101 ILE A N 1
ATOM 816 C CA . ILE A 1 101 ? 15.316 5.120 -11.300 1.00 89.38 101 ILE A CA 1
ATOM 817 C C . ILE A 1 101 ? 16.140 5.594 -10.109 1.00 89.38 101 ILE A C 1
ATOM 819 O O . ILE A 1 101 ? 16.143 4.968 -9.053 1.00 89.38 101 ILE A O 1
ATOM 823 N N . THR A 1 102 ? 16.811 6.727 -10.292 1.00 87.19 102 THR A N 1
ATOM 824 C CA . THR A 1 102 ? 17.629 7.378 -9.264 1.00 87.19 102 THR A CA 1
ATOM 825 C C . THR A 1 102 ? 16.981 8.673 -8.783 1.00 87.19 102 THR A C 1
ATOM 827 O O . THR A 1 102 ? 16.091 9.212 -9.443 1.00 87.19 102 THR A O 1
ATOM 830 N N . ASP A 1 103 ? 17.498 9.257 -7.700 1.00 83.62 103 ASP A N 1
ATOM 831 C CA . ASP A 1 103 ? 17.067 10.583 -7.227 1.00 83.62 103 ASP A CA 1
ATOM 832 C C . ASP A 1 103 ? 17.151 11.650 -8.322 1.00 83.62 103 ASP A C 1
ATOM 834 O O . ASP A 1 103 ? 16.319 12.555 -8.410 1.00 83.62 103 ASP A O 1
ATOM 838 N N . LYS A 1 104 ? 18.140 11.520 -9.214 1.00 84.81 104 LYS A N 1
ATOM 839 C CA . LYS A 1 104 ? 18.315 12.430 -10.345 1.00 84.81 104 LYS A CA 1
ATOM 840 C C . LYS A 1 104 ? 17.196 12.318 -11.363 1.00 84.81 104 LYS A C 1
ATOM 842 O O . LYS A 1 104 ? 17.016 13.268 -12.100 1.00 84.81 104 LYS A O 1
ATOM 847 N N . ASP A 1 105 ? 16.459 11.217 -11.433 1.00 86.75 105 ASP A N 1
ATOM 848 C CA . ASP A 1 105 ? 15.328 11.059 -12.348 1.00 86.75 105 ASP A CA 1
ATOM 849 C C . ASP A 1 105 ? 14.014 11.589 -11.748 1.00 86.75 105 ASP A C 1
ATOM 851 O O . ASP A 1 105 ? 13.034 11.758 -12.477 1.00 86.75 105 ASP A O 1
ATOM 855 N N . MET A 1 106 ? 13.968 11.904 -10.447 1.00 88.31 106 MET A N 1
ATOM 856 C CA . MET A 1 106 ? 12.730 12.312 -9.768 1.00 88.31 106 MET A CA 1
ATOM 857 C C . MET A 1 106 ? 12.135 13.611 -10.315 1.00 88.31 106 MET A C 1
ATOM 859 O O . MET A 1 106 ? 10.917 13.783 -10.297 1.00 88.31 106 MET A O 1
ATOM 863 N N . TYR A 1 107 ? 12.946 14.499 -10.903 1.00 86.38 107 TYR A N 1
ATOM 864 C CA . TYR A 1 107 ? 12.400 15.666 -11.605 1.00 86.38 107 TYR A CA 1
ATOM 865 C C . TYR A 1 107 ? 11.475 15.260 -12.760 1.00 86.38 107 TYR A C 1
ATOM 867 O O . TYR A 1 107 ? 10.517 15.972 -13.047 1.00 86.38 107 TYR A O 1
ATOM 875 N N . ILE A 1 108 ? 11.723 14.125 -13.425 1.00 85.19 108 ILE A N 1
ATOM 876 C CA . ILE A 1 108 ? 10.855 13.625 -14.497 1.00 85.19 108 ILE A CA 1
ATOM 877 C C . ILE A 1 108 ? 9.501 13.243 -13.904 1.00 85.19 108 ILE A C 1
ATOM 879 O O . ILE A 1 108 ? 8.476 13.648 -14.447 1.00 85.19 108 ILE A O 1
ATOM 883 N N . TRP A 1 109 ? 9.505 12.532 -12.771 1.00 86.25 109 TRP A N 1
ATOM 884 C CA . TRP A 1 109 ? 8.293 12.141 -12.049 1.00 86.25 109 TRP A CA 1
ATOM 885 C C . TRP A 1 109 ? 7.416 13.347 -11.699 1.00 86.25 109 TRP A C 1
ATOM 887 O O . TRP A 1 109 ? 6.239 13.365 -12.058 1.00 86.25 109 TRP A O 1
ATOM 897 N N . TYR A 1 110 ? 8.001 14.396 -11.111 1.00 84.19 110 TYR A N 1
ATOM 898 C CA . TYR A 1 110 ? 7.266 15.606 -10.717 1.00 84.19 110 TYR A CA 1
ATOM 899 C C . TYR A 1 110 ? 6.618 16.358 -11.889 1.00 84.19 110 TYR A C 1
ATOM 901 O O . TYR A 1 110 ? 5.621 17.049 -11.695 1.00 84.19 110 TYR A O 1
ATOM 909 N N . ASN A 1 111 ? 7.157 16.229 -13.104 1.00 84.88 111 ASN A N 1
ATOM 910 C CA . ASN A 1 111 ? 6.625 16.905 -14.291 1.00 84.88 111 ASN A CA 1
ATOM 911 C C . ASN A 1 111 ? 5.485 16.134 -14.983 1.00 84.88 111 ASN A C 1
ATOM 913 O O . ASN A 1 111 ? 4.768 16.709 -15.804 1.00 84.88 111 ASN A O 1
ATOM 917 N N . GLY A 1 112 ? 5.299 14.847 -14.672 1.00 84.44 112 GLY A N 1
ATOM 918 C CA . GLY A 1 112 ? 4.216 14.037 -15.229 1.00 84.44 112 GLY A CA 1
ATOM 919 C C . GLY A 1 112 ? 4.258 13.854 -16.758 1.00 84.44 112 GLY A C 1
ATOM 920 O O .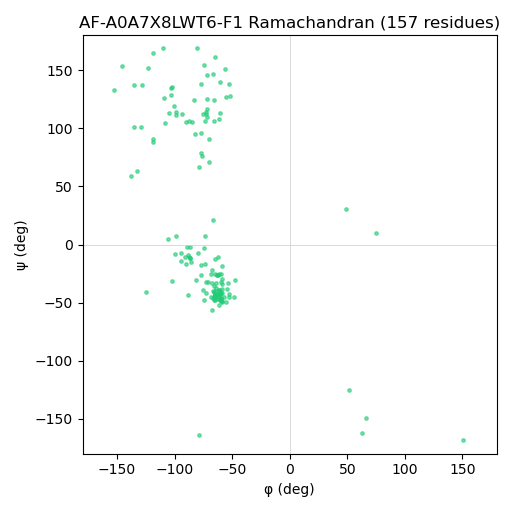 GLY A 1 112 ? 5.272 14.033 -17.438 1.00 84.44 112 GLY A O 1
ATOM 921 N N . GLY A 1 113 ? 3.111 13.460 -17.318 1.00 91.06 113 GLY A N 1
ATOM 922 C CA . GLY A 1 113 ? 2.872 13.422 -18.764 1.00 91.06 113 GLY A CA 1
ATOM 923 C C . GLY A 1 113 ? 3.705 12.400 -19.551 1.00 91.06 113 GLY A C 1
ATOM 924 O O . GLY A 1 113 ? 4.059 11.326 -19.065 1.00 91.06 113 GLY A O 1
ATOM 925 N N . GLU A 1 114 ? 3.997 12.731 -20.812 1.00 92.06 114 GLU A N 1
ATOM 926 C CA . GLU A 1 114 ? 4.720 11.856 -21.753 1.00 92.06 114 GLU A CA 1
ATOM 927 C C . GLU A 1 114 ? 6.168 11.561 -21.339 1.00 92.06 114 GLU A C 1
ATOM 929 O O . GLU A 1 114 ? 6.743 10.549 -21.740 1.00 92.06 114 GLU A O 1
ATOM 934 N N . ALA A 1 115 ? 6.792 12.438 -20.552 1.00 89.06 115 ALA A N 1
ATOM 935 C CA . ALA A 1 115 ? 8.139 12.195 -20.045 1.00 89.06 115 ALA A CA 1
ATOM 936 C C . ALA A 1 115 ? 8.139 11.038 -19.031 1.00 89.06 115 ALA A C 1
ATOM 938 O O . ALA A 1 115 ? 8.944 10.115 -19.161 1.00 89.06 115 ALA A O 1
ATOM 939 N N . VAL A 1 116 ? 7.173 11.031 -18.104 1.00 90.31 116 VAL A N 1
ATOM 940 C CA . VAL A 1 116 ? 6.987 9.935 -17.142 1.00 90.31 116 VAL A CA 1
ATOM 941 C C . VAL A 1 116 ? 6.617 8.636 -17.844 1.00 90.31 116 VAL A C 1
ATOM 943 O O . VAL A 1 116 ? 7.253 7.625 -17.578 1.00 90.31 116 VAL A O 1
ATOM 946 N N . ARG A 1 117 ? 5.671 8.646 -18.795 1.00 91.56 117 ARG A N 1
ATOM 947 C CA . ARG A 1 117 ? 5.286 7.416 -19.521 1.00 91.56 117 ARG A CA 1
ATOM 948 C C . ARG A 1 117 ? 6.456 6.767 -20.258 1.00 91.56 117 ARG A C 1
ATOM 950 O O . ARG A 1 117 ? 6.519 5.546 -20.341 1.00 91.56 117 ARG A O 1
ATOM 957 N N . ARG A 1 118 ? 7.390 7.570 -20.778 1.00 92.31 118 ARG A N 1
ATOM 958 C CA . ARG A 1 118 ? 8.603 7.060 -21.433 1.00 92.31 118 ARG A CA 1
ATOM 959 C C . ARG A 1 118 ? 9.641 6.541 -20.438 1.00 92.31 118 ARG A C 1
ATOM 961 O O . ARG A 1 118 ? 10.275 5.533 -20.725 1.00 92.31 118 ARG A O 1
ATOM 968 N N . ARG A 1 119 ? 9.831 7.212 -19.295 1.00 91.75 119 ARG A N 1
ATOM 969 C CA . ARG A 1 119 ? 10.846 6.837 -18.290 1.00 91.75 119 ARG A CA 1
ATOM 970 C C . ARG A 1 119 ? 10.394 5.702 -17.365 1.00 91.75 119 ARG A C 1
ATOM 972 O O . ARG A 1 119 ? 11.236 4.934 -16.907 1.00 91.75 119 ARG A O 1
ATOM 979 N N . ILE A 1 120 ? 9.091 5.618 -17.103 1.00 91.94 120 ILE A N 1
ATOM 980 C CA . ILE A 1 120 ? 8.438 4.741 -16.120 1.00 91.94 120 ILE A CA 1
ATOM 981 C C . ILE A 1 120 ? 7.232 4.045 -16.779 1.00 91.94 120 ILE A C 1
ATOM 983 O O . ILE A 1 120 ? 6.082 4.269 -16.395 1.00 91.94 120 ILE A O 1
ATOM 987 N N . PRO A 1 121 ? 7.453 3.215 -17.812 1.00 91.69 121 PRO A N 1
ATOM 988 C CA . PRO A 1 121 ? 6.370 2.694 -18.651 1.00 91.69 121 PRO A CA 1
ATOM 989 C C . PRO A 1 121 ? 5.374 1.806 -17.897 1.00 91.69 121 PRO A C 1
ATOM 991 O O . PRO A 1 121 ? 4.208 1.735 -18.276 1.00 91.69 121 PRO A O 1
ATOM 994 N N . ASN A 1 122 ? 5.814 1.164 -16.812 1.00 92.75 122 ASN A N 1
ATOM 995 C CA . ASN A 1 122 ? 4.966 0.305 -15.987 1.00 92.75 122 ASN A CA 1
ATOM 996 C C . ASN A 1 122 ? 4.253 1.059 -14.850 1.00 92.75 122 ASN A C 1
ATOM 998 O O . ASN A 1 122 ? 3.484 0.449 -14.114 1.00 92.75 122 ASN A O 1
ATOM 1002 N N . GLY A 1 123 ? 4.504 2.364 -14.695 1.00 91.75 123 GLY A N 1
ATOM 1003 C CA . GLY A 1 123 ? 3.784 3.220 -13.751 1.00 91.75 123 GLY A CA 1
ATOM 1004 C C . GLY A 1 123 ? 4.143 3.056 -12.271 1.00 91.75 123 GLY A C 1
ATOM 1005 O O . GLY A 1 123 ? 3.451 3.638 -11.449 1.00 91.75 123 GLY A O 1
ATOM 1006 N N . TYR A 1 124 ? 5.200 2.316 -11.925 1.00 94.31 124 TYR A N 1
ATOM 1007 C CA . TYR A 1 124 ? 5.666 2.146 -10.543 1.00 94.31 124 TYR A CA 1
ATOM 1008 C C . TYR A 1 124 ? 7.131 2.583 -10.370 1.00 94.31 124 TYR A C 1
ATOM 1010 O O . TYR A 1 124 ? 7.937 2.511 -11.303 1.00 94.31 124 TYR A O 1
ATOM 1018 N N . ILE A 1 125 ? 7.481 3.020 -9.162 1.00 93.94 125 ILE A N 1
ATOM 1019 C CA . ILE A 1 125 ? 8.832 3.368 -8.706 1.00 93.94 125 ILE A CA 1
ATOM 1020 C C . ILE A 1 125 ? 9.060 2.618 -7.392 1.00 93.94 125 ILE A C 1
ATOM 1022 O O . ILE A 1 125 ? 8.528 3.008 -6.353 1.00 93.94 125 ILE A O 1
ATOM 1026 N N . GLY A 1 126 ? 9.787 1.508 -7.463 1.00 93.69 126 GLY A N 1
ATOM 1027 C CA . GLY A 1 126 ? 9.945 0.566 -6.357 1.00 93.69 126 GLY A CA 1
ATOM 1028 C C . GLY A 1 126 ? 10.176 -0.844 -6.864 1.00 93.69 126 GLY A C 1
ATOM 1029 O O . GLY A 1 126 ? 10.380 -1.050 -8.064 1.00 93.69 126 GLY A O 1
ATOM 1030 N N . ASN A 1 127 ? 10.097 -1.822 -5.964 1.00 95.69 127 ASN A N 1
ATOM 1031 C CA . ASN A 1 127 ? 10.131 -3.243 -6.314 1.00 95.69 127 ASN A CA 1
ATOM 1032 C C . ASN A 1 127 ? 8.835 -3.961 -5.893 1.00 95.69 127 ASN A C 1
ATOM 1034 O O . ASN A 1 127 ? 8.791 -4.556 -4.816 1.00 95.69 127 ASN A O 1
ATOM 1038 N N . PRO A 1 128 ? 7.795 -3.983 -6.750 1.00 96.75 128 PRO A N 1
ATOM 1039 C CA . PRO A 1 128 ? 6.494 -4.570 -6.413 1.00 96.75 128 PRO A CA 1
ATOM 1040 C C . PRO A 1 128 ? 6.557 -6.071 -6.091 1.00 96.75 128 PRO A C 1
ATOM 1042 O O . PRO A 1 128 ? 5.700 -6.599 -5.387 1.00 96.75 128 PRO A O 1
ATOM 1045 N N . SER A 1 129 ? 7.559 -6.783 -6.618 1.00 96.75 129 SER A N 1
ATOM 1046 C CA . SER A 1 129 ? 7.745 -8.215 -6.354 1.00 96.75 129 SER A CA 1
ATOM 1047 C C . SER A 1 129 ? 8.341 -8.513 -4.978 1.00 96.75 129 SER A C 1
ATOM 1049 O O . SER A 1 129 ? 8.218 -9.644 -4.502 1.00 96.75 129 SER A O 1
ATOM 1051 N N . ASN A 1 130 ? 8.957 -7.516 -4.329 1.00 95.31 130 ASN A N 1
ATOM 1052 C CA . ASN A 1 130 ? 9.544 -7.637 -2.998 1.00 95.31 130 ASN A CA 1
ATOM 1053 C C . ASN A 1 130 ? 8.451 -7.564 -1.920 1.00 95.31 130 ASN A C 1
ATOM 1055 O O . ASN A 1 130 ? 8.350 -6.595 -1.171 1.00 95.31 130 ASN A O 1
ATOM 1059 N N . ILE A 1 131 ? 7.587 -8.580 -1.900 1.00 95.19 131 ILE A N 1
ATOM 1060 C CA . ILE A 1 131 ? 6.444 -8.644 -0.991 1.00 95.19 131 ILE A CA 1
ATOM 1061 C C . ILE A 1 131 ? 6.943 -8.917 0.433 1.00 95.19 131 ILE A C 1
ATOM 1063 O O . ILE A 1 131 ? 7.484 -9.989 0.707 1.00 95.19 131 ILE A O 1
ATOM 1067 N N . ASN A 1 132 ? 6.708 -7.968 1.336 1.00 94.38 132 ASN A N 1
ATOM 1068 C CA . ASN A 1 132 ? 7.065 -8.020 2.746 1.00 94.38 132 ASN A CA 1
ATOM 1069 C C . ASN A 1 132 ? 5.889 -7.538 3.616 1.00 94.38 132 ASN A C 1
ATOM 1071 O O . ASN A 1 132 ? 5.637 -6.342 3.761 1.00 94.38 132 ASN A O 1
ATOM 1075 N N . TYR A 1 133 ? 5.160 -8.486 4.210 1.00 95.94 133 TYR A N 1
ATOM 1076 C CA . TYR A 1 133 ? 4.001 -8.176 5.052 1.00 95.94 133 TYR A CA 1
ATOM 1077 C C . TYR A 1 133 ? 4.377 -7.542 6.394 1.00 95.94 133 TYR A C 1
ATOM 1079 O O . TYR A 1 133 ? 3.620 -6.718 6.896 1.00 95.94 133 TYR A O 1
ATOM 1087 N N . GLU A 1 134 ? 5.52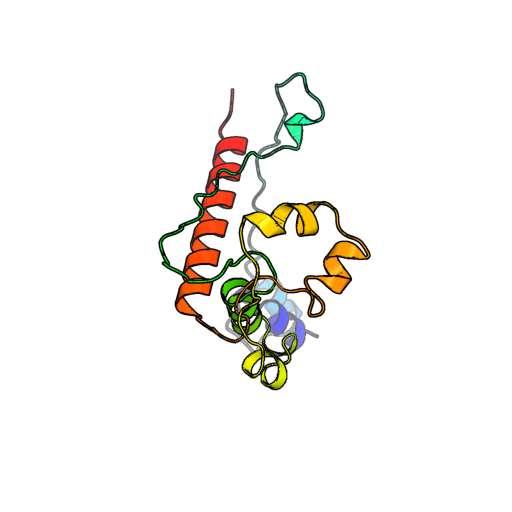6 -7.898 6.973 1.00 94.81 134 GLU A N 1
ATOM 1088 C CA . GLU A 1 134 ? 5.978 -7.307 8.241 1.00 94.81 134 GLU A CA 1
ATOM 1089 C C . GLU A 1 134 ? 6.264 -5.819 8.063 1.00 94.81 134 GLU A C 1
ATOM 1091 O O . GLU A 1 134 ? 5.848 -4.995 8.879 1.00 94.81 134 GLU A O 1
ATOM 1096 N N . GLU A 1 135 ? 6.907 -5.471 6.949 1.00 91.00 135 GLU A N 1
ATOM 1097 C CA . GLU A 1 135 ? 7.150 -4.081 6.598 1.00 91.00 135 GLU A CA 1
ATOM 1098 C C . GLU A 1 135 ? 5.843 -3.318 6.349 1.00 91.00 135 GLU A C 1
ATOM 1100 O O . GLU A 1 135 ? 5.674 -2.222 6.878 1.00 91.00 135 GLU A O 1
ATOM 1105 N N . ALA A 1 136 ? 4.886 -3.906 5.624 1.00 93.56 136 ALA A N 1
ATOM 1106 C CA . ALA A 1 136 ? 3.580 -3.286 5.398 1.00 93.56 136 ALA A CA 1
ATOM 1107 C C . ALA A 1 136 ? 2.804 -3.032 6.703 1.00 93.56 136 ALA A C 1
ATOM 1109 O O . ALA A 1 136 ? 2.233 -1.959 6.876 1.00 93.56 136 ALA A O 1
ATOM 1110 N N . ILE A 1 137 ? 2.814 -3.989 7.637 1.00 94.88 137 ILE A N 1
ATOM 1111 C CA . ILE A 1 137 ? 2.180 -3.839 8.958 1.00 94.88 137 ILE A CA 1
ATOM 1112 C C . ILE A 1 137 ? 2.882 -2.747 9.772 1.00 94.88 137 ILE A C 1
ATOM 1114 O O . ILE A 1 137 ? 2.225 -1.936 10.425 1.00 94.88 137 ILE A O 1
ATOM 1118 N N . SER A 1 138 ? 4.216 -2.713 9.748 1.00 92.12 138 SER A N 1
ATOM 1119 C CA . SER A 1 138 ? 5.001 -1.673 10.421 1.00 92.12 138 SER A CA 1
ATOM 1120 C C . SER A 1 138 ? 4.674 -0.281 9.866 1.00 92.12 138 SER A C 1
ATOM 1122 O O . SER A 1 138 ? 4.379 0.639 10.632 1.00 92.12 138 SER A O 1
ATOM 1124 N N . PHE A 1 139 ? 4.639 -0.153 8.537 1.00 89.50 139 PHE A N 1
ATOM 1125 C CA . PHE A 1 139 ? 4.267 1.070 7.830 1.00 89.50 139 PHE A CA 1
ATOM 1126 C C . PHE A 1 139 ? 2.845 1.531 8.181 1.00 89.50 139 PHE A C 1
ATOM 1128 O O . PHE A 1 139 ? 2.650 2.687 8.558 1.00 89.50 139 PHE A O 1
ATOM 1135 N N . GLU A 1 140 ? 1.862 0.627 8.130 1.00 92.88 140 GLU A N 1
ATOM 1136 C CA . GLU A 1 140 ? 0.471 0.919 8.489 1.00 92.88 140 GLU A CA 1
ATOM 1137 C C . GLU A 1 140 ? 0.350 1.416 9.932 1.00 92.88 140 GLU A C 1
ATOM 1139 O O . GLU A 1 140 ? -0.248 2.464 10.175 1.00 92.88 140 GLU A O 1
ATOM 1144 N N . ASN A 1 141 ? 0.959 0.711 10.888 1.00 92.38 141 ASN A N 1
ATOM 1145 C CA . ASN A 1 141 ? 0.930 1.109 12.294 1.00 92.38 141 ASN A CA 1
ATOM 1146 C C . ASN A 1 141 ? 1.585 2.477 12.515 1.00 92.38 141 ASN A C 1
ATOM 1148 O O . ASN A 1 141 ? 1.062 3.283 13.286 1.00 92.38 141 ASN A O 1
ATOM 1152 N N . SER A 1 142 ? 2.708 2.754 11.844 1.00 89.94 142 SER A N 1
ATOM 1153 C CA . SER A 1 142 ? 3.373 4.058 11.918 1.00 89.94 142 SER A CA 1
ATOM 1154 C C . SER A 1 142 ? 2.463 5.166 11.400 1.00 89.94 142 SER A C 1
ATOM 1156 O O . SER A 1 142 ? 2.200 6.120 12.127 1.00 89.94 142 SER A O 1
ATOM 1158 N N . MET A 1 143 ? 1.905 5.008 10.193 1.00 89.06 143 MET A N 1
ATOM 1159 C CA . MET A 1 143 ? 0.990 5.997 9.622 1.00 89.06 143 MET A CA 1
ATOM 1160 C C . MET A 1 143 ? -0.230 6.218 10.517 1.00 89.06 143 MET A C 1
ATOM 1162 O O . MET A 1 143 ? -0.565 7.360 10.821 1.00 89.06 143 MET A O 1
ATOM 1166 N N . VAL A 1 144 ? -0.889 5.148 10.973 1.00 91.31 144 VAL A N 1
ATOM 1167 C CA . VAL A 1 144 ? -2.063 5.255 11.853 1.00 91.31 144 VAL A CA 1
ATOM 11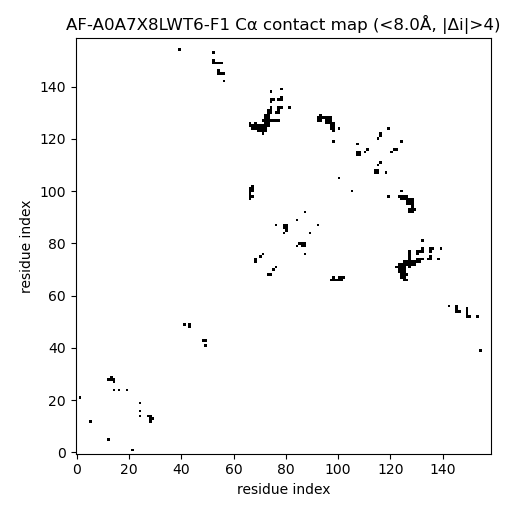68 C C . VAL A 1 144 ? -1.719 6.033 13.120 1.00 91.31 144 VAL A C 1
ATOM 1170 O O . VAL A 1 144 ? -2.466 6.937 13.491 1.00 91.31 144 VAL A O 1
ATOM 1173 N N . ASN A 1 145 ? -0.584 5.741 13.757 1.00 89.56 145 ASN A N 1
ATOM 1174 C CA . ASN A 1 145 ? -0.142 6.473 14.941 1.00 89.56 145 ASN A CA 1
ATOM 1175 C C . ASN A 1 145 ? 0.154 7.948 14.635 1.00 89.56 145 ASN A C 1
ATOM 1177 O O . ASN A 1 145 ? -0.282 8.812 15.397 1.00 89.56 145 ASN A O 1
ATOM 1181 N N . ASP A 1 146 ? 0.830 8.255 13.524 1.00 87.81 146 ASP A N 1
ATOM 1182 C CA . ASP A 1 146 ? 1.125 9.630 13.102 1.00 87.81 146 ASP A CA 1
ATOM 1183 C C . ASP A 1 146 ? -0.168 10.432 12.886 1.00 87.81 146 ASP A C 1
ATOM 1185 O O . ASP A 1 146 ? -0.317 11.537 13.418 1.00 87.81 146 ASP A O 1
ATOM 1189 N N . TYR A 1 147 ? -1.146 9.854 12.179 1.00 87.12 147 TYR A N 1
ATOM 1190 C CA . TYR A 1 147 ? -2.454 10.475 11.959 1.00 87.12 147 TYR A CA 1
ATOM 1191 C C . TYR A 1 147 ? -3.239 10.642 13.262 1.00 87.12 147 TYR A C 1
ATOM 1193 O O . TYR A 1 147 ? -3.751 11.729 13.528 1.00 87.12 147 TYR A O 1
ATOM 1201 N N . VAL A 1 148 ? -3.322 9.605 14.101 1.00 87.56 148 VAL A N 1
ATOM 1202 C CA . VAL A 1 148 ? -4.031 9.669 15.392 1.00 87.56 148 VAL A CA 1
ATOM 1203 C C . VAL A 1 148 ? -3.418 10.736 16.296 1.00 87.56 148 VAL A C 1
ATOM 1205 O O . VAL A 1 148 ? -4.154 11.503 16.922 1.00 87.56 148 VAL A O 1
ATOM 1208 N N . ASN A 1 149 ? -2.089 10.830 16.341 1.00 84.88 149 ASN A N 1
ATOM 1209 C CA . ASN A 1 149 ? -1.382 11.845 17.114 1.00 84.88 149 ASN A CA 1
ATOM 1210 C C . ASN 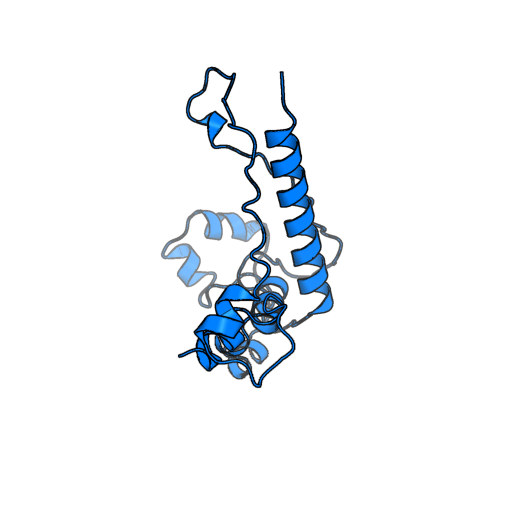A 1 149 ? -1.647 13.249 16.571 1.00 84.88 149 ASN A C 1
ATOM 1212 O O . ASN A 1 149 ? -1.990 14.141 17.347 1.00 84.88 149 ASN A O 1
ATOM 1216 N N . ALA A 1 150 ? -1.541 13.449 15.256 1.00 84.69 150 ALA A N 1
ATOM 1217 C CA . ALA A 1 150 ? -1.783 14.743 14.626 1.00 84.69 150 ALA A CA 1
ATOM 1218 C C . ALA A 1 150 ? -3.227 15.223 14.837 1.00 84.69 150 ALA A C 1
ATOM 1220 O O . ALA A 1 150 ? -3.442 16.370 15.232 1.00 84.69 150 ALA A O 1
ATOM 1221 N N . ILE A 1 151 ? -4.209 14.331 14.669 1.00 83.50 151 ILE A N 1
ATOM 1222 C CA . ILE A 1 151 ? -5.623 14.610 14.950 1.00 83.50 151 ILE A CA 1
ATOM 1223 C C . ILE A 1 151 ? -5.810 14.940 16.433 1.00 83.50 151 ILE A C 1
ATOM 1225 O O . ILE A 1 151 ? -6.431 15.943 16.769 1.00 83.50 151 ILE A O 1
ATOM 1229 N N . SER A 1 152 ? -5.230 14.145 17.335 1.00 81.75 152 SER A N 1
ATOM 1230 C CA . SER A 1 152 ? -5.337 14.383 18.779 1.00 81.75 152 SER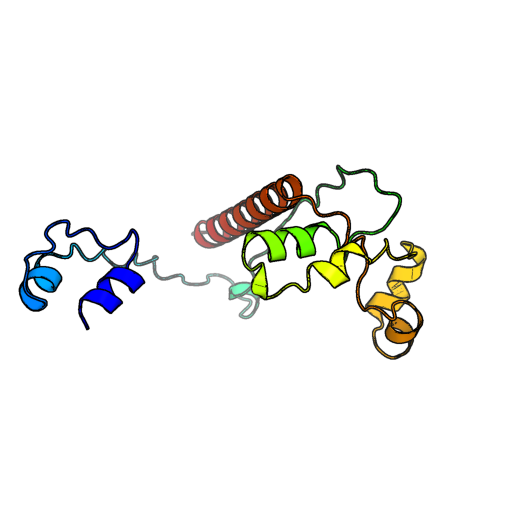 A CA 1
ATOM 1231 C C . SER A 1 152 ? -4.737 15.725 19.193 1.00 81.75 152 SER A C 1
ATOM 1233 O O . SER A 1 152 ? -5.294 16.393 20.057 1.00 81.75 152 SER A O 1
ATOM 1235 N N . ILE A 1 153 ? -3.612 16.134 18.600 1.00 80.00 153 ILE A N 1
ATOM 1236 C CA . ILE A 1 153 ? -3.003 17.449 18.838 1.00 80.00 153 ILE A CA 1
ATOM 1237 C C . ILE A 1 153 ? -3.909 18.555 18.303 1.00 80.00 153 ILE A C 1
ATOM 1239 O O . ILE A 1 153 ? -4.145 19.522 19.020 1.00 80.00 153 ILE A O 1
ATOM 1243 N N . ALA A 1 154 ? -4.431 18.413 17.083 1.00 76.06 154 ALA A N 1
ATOM 1244 C CA . ALA A 1 154 ? -5.341 19.391 16.493 1.00 76.06 154 ALA A CA 1
ATOM 1245 C C . ALA A 1 154 ? -6.605 19.589 17.347 1.00 76.06 154 ALA A C 1
ATOM 1247 O O . ALA A 1 154 ? -7.043 20.719 17.522 1.00 76.06 154 ALA A O 1
ATOM 1248 N N . LEU A 1 155 ? -7.132 18.512 17.939 1.00 73.75 155 LEU A N 1
ATOM 1249 C CA . LEU A 1 155 ? -8.287 18.559 18.840 1.00 73.75 155 LEU A CA 1
ATOM 1250 C C . LEU A 1 155 ? -7.955 19.062 20.258 1.00 73.75 155 LEU A C 1
ATOM 1252 O O . LEU A 1 155 ? -8.844 19.556 20.934 1.00 73.75 155 LEU A O 1
ATOM 1256 N N . LYS A 1 156 ? -6.708 18.915 20.734 1.00 72.00 156 LYS A N 1
ATOM 1257 C CA . LYS A 1 156 ? -6.261 19.357 22.076 1.00 72.00 156 LYS A CA 1
ATOM 1258 C C . LYS A 1 156 ? -5.702 20.777 22.119 1.00 72.00 156 LYS A C 1
ATOM 1260 O O . LYS A 1 156 ? -5.432 21.269 23.212 1.00 72.00 156 LYS A O 1
ATOM 1265 N N . ARG A 1 157 ? -5.448 21.408 20.968 1.00 57.31 157 ARG A N 1
ATOM 1266 C CA . ARG A 1 157 ? -5.135 22.841 20.876 1.00 57.31 157 ARG A CA 1
ATOM 1267 C C . ARG A 1 157 ? -6.408 23.638 21.203 1.00 57.31 157 ARG A C 1
ATOM 1269 O O . ARG A 1 157 ? -7.024 24.207 20.321 1.00 57.31 157 ARG A O 1
ATOM 1276 N N . GLU A 1 158 ? -6.790 23.599 22.473 1.00 41.59 158 GLU A N 1
ATOM 1277 C CA . GLU A 1 158 ? -7.637 24.569 23.172 1.00 41.59 158 GLU A CA 1
ATOM 1278 C C . GLU A 1 158 ? -6.666 25.429 24.008 1.00 41.59 158 GLU A C 1
ATOM 1280 O O . GLU A 1 158 ? -5.705 24.880 24.572 1.00 41.59 158 GLU A O 1
ATOM 1285 N N . PRO A 1 159 ? -6.805 26.763 24.037 1.00 45.06 159 PRO A N 1
ATOM 1286 C CA . PRO A 1 159 ? -7.995 27.440 24.559 1.00 45.06 159 PRO A CA 1
ATOM 1287 C C . PRO A 1 159 ? -8.840 28.197 23.534 1.00 45.06 159 PRO A C 1
ATOM 1289 O O . PRO A 1 159 ? -8.263 28.714 22.559 1.00 45.06 159 PRO A O 1
#